Protein AF-A0AAW1SMR2-F1 (afdb_monomer_lite)

Foldseek 3Di:
DAKAWECVVQDVDPDSCPGPQCVNVPFFWKWKAAPVRQIDIHGHRYYDHVCPDDDTDMGDDPVRCVSNVDDVVVVDGPPMDMFGPVLPPPPDDLDFDKDFAAPPDFCVNVCVVNRHDPVSQCVQAPPDDRVDDDGRDIGGD

InterPro domains:
  IPR018392 LysM domain [PF01476] (99-140)
  IPR018392 LysM domain [PS51782] (97-141)
  IPR018392 LysM domain [SM00257] (98-140)
  IPR018392 LysM domain [cd00118] (99-139)
  IPR036779 LysM domain superfamily [G3DSA:3.10.350.10] (96-141)
  IPR036779 LysM domain superfamily [SSF54106] (97-140)
  IPR036908 RlpA-like domain superfamily [G3DSA:2.40.40.10] (1-83)
  IPR036908 RlpA-like domain superfamily [SSF50685] (20-81)

pLDDT: mean 80.85, std 13.03, range [41.88, 96.81]

Structure (mmCIF, N/CA/C/O backbone):
data_AF-A0AAW1SMR2-F1
#
_entry.id   AF-A0AAW1SMR2-F1
#
loop_
_atom_site.group_PDB
_atom_site.id
_atom_site.type_symbol
_atom_site.label_atom_id
_atom_site.label_alt_id
_atom_site.label_comp_id
_atom_site.label_asym_id
_atom_site.label_entity_id
_atom_site.label_seq_id
_atom_site.pdbx_PDB_ins_code
_atom_site.Cartn_x
_atom_site.Cartn_y
_atom_site.Cartn_z
_atom_site.occupancy
_atom_site.B_iso_or_equiv
_atom_site.auth_seq_id
_atom_site.auth_comp_id
_atom_site.auth_asym_id
_atom_site.auth_atom_id
_atom_site.pdbx_PDB_model_num
ATOM 1 N N . MET A 1 1 ? 9.942 11.966 -2.842 1.00 87.94 1 MET A N 1
ATOM 2 C CA . MET A 1 1 ? 10.461 11.031 -1.825 1.00 87.94 1 MET A CA 1
ATOM 3 C C . MET A 1 1 ? 10.068 9.627 -2.234 1.00 87.94 1 MET A C 1
ATOM 5 O O . MET A 1 1 ? 9.134 9.490 -3.020 1.00 87.94 1 MET A O 1
ATOM 9 N N . GLU A 1 2 ? 10.782 8.624 -1.750 1.00 91.19 2 GLU A N 1
ATOM 10 C CA . GLU A 1 2 ? 10.691 7.251 -2.252 1.00 91.19 2 GLU A CA 1
ATOM 11 C C . GLU A 1 2 ? 10.452 6.284 -1.092 1.00 91.19 2 GLU A C 1
ATOM 13 O O . GLU A 1 2 ? 10.757 6.610 0.066 1.00 91.19 2 GLU A O 1
ATOM 18 N N . ALA A 1 3 ? 9.884 5.129 -1.416 1.00 91.69 3 ALA A N 1
ATOM 19 C CA . ALA A 1 3 ? 9.652 4.039 -0.485 1.00 91.69 3 ALA A CA 1
ATOM 20 C C . ALA A 1 3 ? 9.691 2.683 -1.203 1.00 91.69 3 ALA A C 1
ATOM 22 O O . ALA A 1 3 ? 9.562 2.615 -2.433 1.00 91.69 3 ALA A O 1
ATOM 23 N N . ALA A 1 4 ? 9.822 1.623 -0.412 1.00 89.44 4 ALA A N 1
ATOM 24 C CA . ALA A 1 4 ? 9.684 0.247 -0.846 1.00 89.44 4 ALA A CA 1
ATOM 25 C C . ALA A 1 4 ? 8.493 -0.432 -0.163 1.00 89.44 4 ALA A C 1
ATOM 27 O O . ALA A 1 4 ? 8.161 -0.121 0.981 1.00 89.44 4 ALA A O 1
ATOM 28 N N . LEU A 1 5 ? 7.861 -1.368 -0.869 1.00 87.88 5 LEU A N 1
ATOM 29 C CA . LEU A 1 5 ? 6.801 -2.220 -0.318 1.00 87.88 5 LEU A CA 1
ATOM 30 C C . LEU A 1 5 ? 7.270 -3.666 -0.174 1.00 87.88 5 LEU A C 1
ATOM 32 O O . LEU A 1 5 ? 8.241 -4.070 -0.822 1.00 87.88 5 LEU A O 1
ATOM 36 N N . GLY A 1 6 ? 6.561 -4.438 0.651 1.00 82.75 6 GLY A N 1
ATOM 37 C CA . GLY A 1 6 ? 6.734 -5.887 0.750 1.00 82.75 6 GLY A CA 1
ATOM 38 C C . GLY A 1 6 ? 6.598 -6.592 -0.603 1.00 82.75 6 GLY A C 1
ATOM 39 O O . GLY A 1 6 ? 6.047 -6.052 -1.562 1.00 82.75 6 GLY A O 1
ATOM 40 N N . TYR A 1 7 ? 7.104 -7.819 -0.691 1.00 75.44 7 TYR A N 1
ATOM 41 C CA . TYR A 1 7 ? 7.024 -8.652 -1.888 1.00 75.44 7 TYR A CA 1
ATOM 42 C C . TYR A 1 7 ? 5.585 -8.836 -2.380 1.00 75.44 7 TYR A C 1
ATOM 44 O O . TYR A 1 7 ? 5.327 -8.684 -3.578 1.00 75.44 7 TYR A O 1
ATOM 52 N N . ASN A 1 8 ? 4.664 -9.124 -1.461 1.00 74.75 8 ASN A N 1
ATOM 53 C CA . ASN A 1 8 ? 3.262 -9.359 -1.792 1.00 74.75 8 ASN A CA 1
ATOM 54 C C . ASN A 1 8 ? 2.568 -8.082 -2.296 1.00 74.75 8 ASN A C 1
ATOM 56 O O . ASN A 1 8 ? 1.829 -8.130 -3.275 1.00 74.75 8 ASN A O 1
ATOM 60 N N . GLU A 1 9 ? 2.876 -6.926 -1.704 1.00 74.69 9 GLU A N 1
ATOM 61 C CA . GLU A 1 9 ? 2.283 -5.630 -2.069 1.00 74.69 9 GLU A CA 1
AT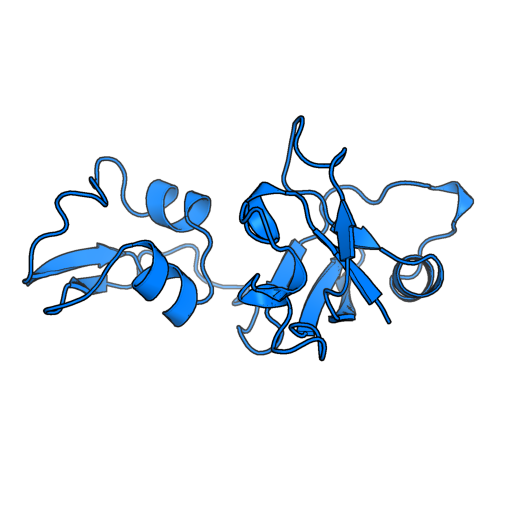OM 62 C C . GLU A 1 9 ? 2.915 -5.001 -3.323 1.00 74.69 9 GLU A C 1
ATOM 64 O O . GLU A 1 9 ? 2.243 -4.312 -4.090 1.00 74.69 9 GLU A O 1
ATOM 69 N N . PHE A 1 10 ? 4.212 -5.225 -3.549 1.00 74.75 10 PHE A N 1
ATOM 70 C CA . PHE A 1 10 ? 4.924 -4.718 -4.722 1.00 74.75 10 PHE A CA 1
ATOM 71 C C . PHE A 1 10 ? 4.564 -5.501 -5.992 1.00 74.75 10 PHE A C 1
ATOM 73 O O . PHE A 1 10 ? 4.565 -4.948 -7.089 1.00 74.75 10 PHE A O 1
ATOM 80 N N . GLY A 1 11 ? 4.246 -6.790 -5.853 1.00 72.25 11 GLY A N 1
ATOM 81 C CA . GLY A 1 11 ? 3.961 -7.706 -6.952 1.00 72.25 11 GLY A CA 1
ATOM 82 C C . GLY A 1 11 ? 5.027 -8.796 -7.054 1.00 72.25 11 GLY A C 1
ATOM 83 O O . GLY A 1 11 ? 6.191 -8.539 -7.374 1.00 72.25 11 GLY A O 1
ATOM 84 N N . GLY A 1 12 ? 4.609 -10.042 -6.824 1.00 66.62 12 GLY A N 1
ATOM 85 C CA . GLY A 1 12 ? 5.478 -11.220 -6.725 1.00 66.62 12 GLY A CA 1
ATOM 86 C C . GLY A 1 12 ? 6.017 -11.779 -8.048 1.00 66.62 12 GLY A C 1
ATOM 87 O O . GLY A 1 12 ? 6.303 -12.969 -8.152 1.00 66.62 12 GLY A O 1
ATOM 88 N N . GLY A 1 13 ? 6.123 -10.959 -9.092 1.00 68.31 13 GLY A N 1
ATOM 89 C CA . GLY A 1 13 ? 6.668 -11.390 -10.377 1.00 68.31 13 GLY A CA 1
ATOM 90 C C . GLY A 1 13 ? 8.184 -11.615 -10.326 1.00 68.31 13 GLY A C 1
ATOM 91 O O . GLY A 1 13 ? 8.909 -10.928 -9.605 1.00 68.31 13 GLY A O 1
ATOM 92 N N . ALA A 1 14 ? 8.690 -12.530 -11.160 1.00 75.19 14 ALA A N 1
ATOM 93 C CA . ALA A 1 14 ? 10.133 -12.752 -11.319 1.00 75.19 14 ALA A CA 1
ATOM 94 C C . ALA A 1 14 ? 10.872 -11.516 -11.873 1.00 75.19 14 ALA A C 1
ATOM 96 O O . ALA A 1 14 ? 12.058 -11.330 -11.610 1.00 75.19 14 ALA A O 1
ATOM 97 N N . ASN A 1 15 ? 10.170 -10.669 -12.634 1.00 75.81 15 ASN A N 1
ATOM 98 C CA . ASN A 1 15 ? 10.691 -9.403 -13.133 1.00 75.81 15 ASN A CA 1
ATOM 99 C C . ASN A 1 15 ? 10.118 -8.235 -12.309 1.00 75.81 15 ASN A C 1
ATOM 101 O O . ASN A 1 15 ? 8.974 -7.846 -12.558 1.00 75.81 15 ASN A O 1
ATOM 105 N N . PRO A 1 16 ? 10.890 -7.636 -11.384 1.00 70.38 16 PRO A N 1
ATOM 106 C CA . PRO A 1 16 ? 10.409 -6.523 -10.567 1.00 70.38 16 PRO A CA 1
ATOM 107 C C . PRO A 1 16 ? 10.035 -5.296 -11.407 1.00 70.38 16 PRO A C 1
ATOM 109 O O . PRO A 1 16 ? 9.120 -4.579 -11.040 1.00 70.38 16 PRO A O 1
ATOM 112 N N . ASN A 1 17 ? 10.643 -5.096 -12.583 1.00 73.06 17 ASN A N 1
ATOM 113 C CA . ASN A 1 17 ? 10.317 -3.966 -13.463 1.00 73.06 17 ASN A CA 1
ATOM 114 C C . ASN A 1 17 ? 8.967 -4.123 -14.186 1.00 73.06 17 ASN A C 1
ATOM 116 O O . ASN A 1 17 ? 8.449 -3.152 -14.732 1.00 73.06 17 ASN A O 1
ATOM 120 N N . ALA A 1 18 ? 8.420 -5.343 -14.231 1.00 74.81 18 ALA A N 1
ATOM 121 C CA . ALA A 1 18 ? 7.101 -5.627 -14.794 1.00 74.81 18 ALA A CA 1
ATOM 122 C C . ALA A 1 18 ? 5.986 -5.551 -13.740 1.00 74.81 18 ALA A C 1
ATOM 124 O O . ALA A 1 18 ? 4.823 -5.784 -14.069 1.00 74.81 18 ALA A O 1
ATOM 125 N N . ALA A 1 19 ? 6.328 -5.249 -12.485 1.00 71.06 19 ALA A N 1
ATOM 126 C CA . ALA A 1 19 ? 5.339 -5.065 -11.444 1.00 71.06 19 ALA A CA 1
ATOM 127 C C . ALA A 1 19 ? 4.405 -3.893 -11.811 1.00 71.06 19 ALA A C 1
ATOM 129 O O . ALA A 1 19 ? 4.898 -2.820 -12.180 1.00 71.06 19 ALA A O 1
ATOM 130 N N . PRO A 1 20 ? 3.072 -4.047 -11.689 1.00 68.81 20 PRO A N 1
ATOM 131 C CA . PRO A 1 20 ? 2.116 -2.981 -12.002 1.00 68.81 20 PRO A CA 1
ATOM 132 C C . PRO A 1 20 ? 2.426 -1.681 -11.250 1.00 68.81 20 PRO A C 1
ATOM 134 O O . PRO A 1 20 ? 2.308 -0.585 -11.799 1.00 68.81 20 PRO A O 1
ATOM 137 N N . ILE A 1 21 ? 2.922 -1.813 -10.016 1.00 71.56 21 ILE A N 1
ATOM 138 C CA . ILE A 1 21 ? 3.269 -0.698 -9.140 1.00 71.56 21 ILE A CA 1
ATOM 139 C C . ILE A 1 21 ? 4.475 0.120 -9.623 1.00 71.56 21 ILE A C 1
ATOM 141 O O . ILE A 1 21 ? 4.610 1.291 -9.261 1.00 71.56 21 ILE A O 1
ATOM 145 N N . CYS A 1 22 ? 5.339 -0.449 -10.468 1.00 68.00 22 CYS A N 1
ATOM 146 C CA . CYS A 1 22 ? 6.491 0.266 -11.004 1.00 68.00 22 CYS A CA 1
ATOM 147 C C . CYS A 1 22 ? 6.087 1.356 -11.999 1.00 68.00 22 CYS A C 1
ATOM 149 O O . CYS A 1 22 ? 6.881 2.270 -12.209 1.00 68.00 22 CYS A O 1
ATOM 151 N N . ASN A 1 23 ? 4.890 1.289 -12.607 1.00 66.25 23 ASN A N 1
ATOM 152 C CA . ASN A 1 23 ? 4.400 2.271 -13.586 1.00 66.25 23 ASN A CA 1
ATOM 153 C C . ASN A 1 23 ? 5.474 2.626 -14.641 1.00 66.25 23 ASN A C 1
ATOM 155 O O . ASN A 1 23 ? 5.895 3.776 -14.774 1.00 66.25 23 ASN A O 1
ATOM 159 N N . GLY A 1 24 ? 6.037 1.606 -15.300 1.00 57.38 24 GLY A N 1
ATOM 160 C CA . GLY A 1 24 ? 7.124 1.789 -16.271 1.00 57.38 24 GLY A CA 1
ATOM 161 C C . GLY A 1 24 ? 8.421 2.374 -15.687 1.00 57.38 24 GLY A C 1
ATOM 162 O O . GLY A 1 24 ? 9.190 2.993 -16.415 1.00 57.38 24 GLY A O 1
ATOM 163 N N . GLY A 1 25 ? 8.651 2.222 -14.379 1.00 57.91 25 GLY A N 1
ATOM 164 C CA . GLY A 1 25 ? 9.791 2.782 -13.644 1.00 57.91 25 GLY A CA 1
ATOM 165 C C . GLY A 1 25 ? 9.556 4.188 -13.077 1.00 57.91 25 GLY A C 1
ATOM 166 O O . GLY A 1 25 ? 10.415 4.708 -12.371 1.00 57.91 25 GLY A O 1
ATOM 167 N N . ALA A 1 26 ? 8.402 4.813 -13.343 1.00 59.75 26 ALA A N 1
ATOM 168 C CA . ALA A 1 26 ? 8.054 6.118 -12.775 1.00 59.75 26 ALA A CA 1
ATOM 169 C C . ALA A 1 26 ? 7.652 6.043 -11.290 1.00 59.75 26 ALA A C 1
ATOM 171 O O . ALA A 1 26 ? 7.683 7.068 -10.596 1.00 59.75 26 ALA A O 1
ATOM 172 N N . GLY A 1 27 ? 7.286 4.841 -10.832 1.00 71.19 27 GLY A N 1
ATOM 173 C CA . GLY A 1 27 ? 6.773 4.546 -9.503 1.00 71.19 27 GLY A CA 1
ATOM 174 C C . GLY A 1 27 ? 5.332 4.998 -9.313 1.00 71.19 27 GLY A C 1
ATOM 175 O O . GLY A 1 27 ? 4.937 6.094 -9.721 1.00 71.19 27 GLY A O 1
ATOM 176 N N . THR A 1 28 ? 4.530 4.158 -8.666 1.00 80.56 28 THR A N 1
ATOM 177 C CA . THR A 1 28 ? 3.166 4.532 -8.282 1.00 80.56 28 THR A CA 1
ATOM 178 C C . THR A 1 28 ? 3.231 5.475 -7.082 1.00 80.56 28 THR A C 1
ATOM 180 O O . THR A 1 28 ? 3.925 5.169 -6.105 1.00 80.56 28 THR A O 1
ATOM 183 N N . PRO A 1 29 ? 2.569 6.644 -7.132 1.00 86.56 29 PRO A N 1
ATOM 184 C CA . PRO A 1 29 ? 2.542 7.548 -5.997 1.00 86.56 29 PRO A CA 1
ATOM 185 C C . PRO A 1 29 ? 1.657 6.953 -4.898 1.00 86.56 29 PRO A C 1
ATOM 187 O O . PRO A 1 29 ? 0.575 6.452 -5.182 1.00 86.56 29 PRO A O 1
ATOM 190 N N . TYR A 1 30 ? 2.110 7.011 -3.650 1.00 89.50 30 TYR A N 1
ATOM 191 C CA . TYR A 1 30 ? 1.421 6.531 -2.455 1.00 89.50 30 TYR A CA 1
ATOM 192 C C . TYR A 1 30 ? 1.313 7.663 -1.432 1.00 89.50 30 TYR A C 1
ATOM 194 O O . TYR A 1 30 ? 2.281 8.391 -1.213 1.00 89.50 30 TYR A O 1
ATOM 202 N N . SER A 1 31 ? 0.149 7.815 -0.802 1.00 90.44 31 SER A N 1
ATOM 203 C CA . SER A 1 31 ? -0.026 8.656 0.382 1.00 90.44 31 SER A CA 1
ATOM 204 C C . SER A 1 31 ? 0.326 7.845 1.621 1.00 90.44 31 SER A C 1
ATOM 206 O 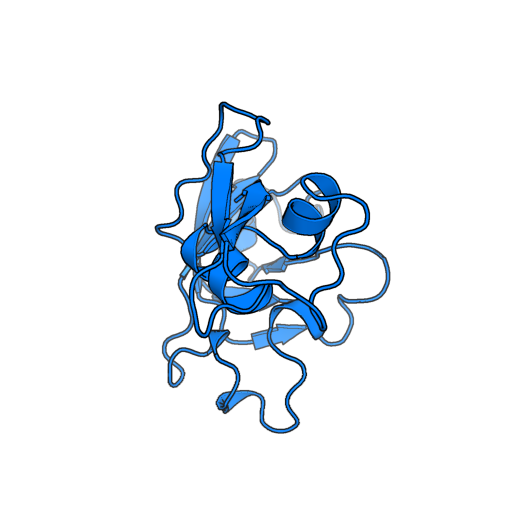O . SER A 1 31 ? -0.116 6.709 1.747 1.00 90.44 31 SER A O 1
ATOM 208 N N . VAL A 1 32 ? 1.095 8.426 2.535 1.00 92.44 32 VAL A N 1
ATOM 209 C CA . VAL A 1 32 ? 1.538 7.801 3.786 1.00 92.44 32 VAL A CA 1
ATOM 210 C C . VAL A 1 32 ? 1.172 8.738 4.923 1.00 92.44 32 VAL A C 1
ATOM 212 O O . VAL A 1 32 ? 1.685 9.852 4.977 1.00 92.44 32 VAL A O 1
ATOM 215 N N . THR A 1 33 ? 0.292 8.297 5.818 1.00 90.94 33 THR A N 1
ATOM 216 C CA . THR A 1 33 ? -0.191 9.067 6.969 1.00 90.94 33 THR A CA 1
ATOM 217 C C . THR A 1 33 ? 0.301 8.420 8.254 1.00 90.94 33 THR A C 1
ATOM 219 O O . THR A 1 33 ? -0.001 7.260 8.529 1.00 90.94 33 THR A O 1
ATOM 222 N N . ALA A 1 34 ? 1.055 9.175 9.046 1.00 91.38 34 ALA A N 1
ATOM 223 C CA . ALA A 1 34 ? 1.532 8.729 10.345 1.00 91.38 34 ALA A CA 1
ATOM 224 C C . ALA A 1 34 ? 0.507 9.008 11.466 1.00 91.38 34 ALA A C 1
ATOM 226 O O . ALA A 1 34 ? -0.357 9.877 11.311 1.00 91.38 34 ALA A O 1
ATOM 227 N N . PRO A 1 35 ? 0.624 8.340 12.632 1.00 89.38 35 PRO A N 1
ATOM 228 C CA . PRO A 1 35 ? -0.274 8.546 13.776 1.00 89.38 35 PRO A CA 1
ATOM 229 C C . PRO A 1 35 ? -0.335 9.984 14.302 1.00 89.38 35 PRO A C 1
ATOM 231 O O . PRO A 1 35 ? -1.317 10.379 14.920 1.00 89.38 35 PRO A O 1
ATOM 234 N N . ASN A 1 36 ? 0.706 10.784 14.059 1.00 86.56 36 ASN A N 1
ATOM 235 C CA . ASN A 1 36 ? 0.723 12.208 14.395 1.00 86.56 36 ASN A CA 1
ATOM 236 C C . ASN A 1 36 ? -0.143 13.075 13.450 1.00 86.56 36 ASN A C 1
ATOM 238 O O . ASN A 1 36 ? -0.134 14.299 13.566 1.00 86.56 36 ASN A O 1
ATOM 242 N N . GLY A 1 37 ? -0.856 12.458 12.501 1.00 86.25 37 GLY A N 1
ATOM 243 C CA . GLY A 1 37 ? -1.716 13.116 11.519 1.00 86.25 37 GLY A CA 1
ATOM 244 C C . GLY A 1 37 ? -0.969 13.713 10.326 1.00 86.25 37 GLY A C 1
ATOM 245 O O . GLY A 1 37 ? -1.604 14.248 9.417 1.00 86.25 37 GLY A O 1
ATOM 246 N N . LYS A 1 38 ? 0.368 13.636 10.290 1.00 89.88 38 LYS A N 1
ATOM 247 C CA . LYS A 1 38 ? 1.151 14.136 9.160 1.00 89.88 38 LYS A CA 1
ATOM 248 C C . LYS A 1 38 ? 1.083 13.147 8.007 1.00 89.88 38 LYS A C 1
ATOM 250 O O . LYS A 1 38 ? 1.249 11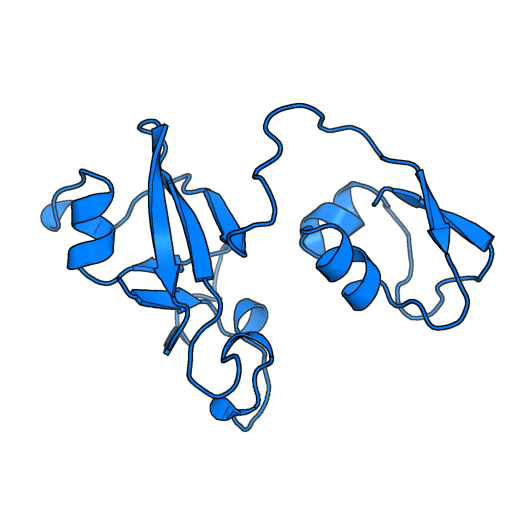.944 8.201 1.00 89.88 38 LYS A O 1
ATOM 255 N N . SER A 1 39 ? 0.866 13.674 6.808 1.00 92.94 39 SER A N 1
ATOM 256 C CA . SER A 1 39 ? 0.764 12.878 5.593 1.00 92.94 39 SER A CA 1
ATOM 257 C C . SER A 1 39 ? 1.756 13.366 4.542 1.00 92.94 39 SER A C 1
ATOM 259 O O . SER A 1 39 ? 1.995 14.570 4.414 1.00 92.94 39 SER A O 1
ATOM 261 N N . ILE A 1 40 ? 2.363 12.432 3.815 1.00 93.31 40 ILE A N 1
ATOM 262 C CA . ILE A 1 40 ? 3.291 12.702 2.714 1.00 93.31 40 I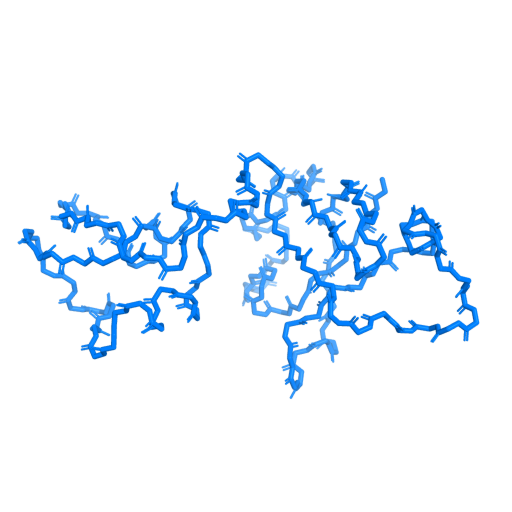LE A CA 1
ATOM 263 C C . ILE A 1 40 ? 2.942 11.849 1.499 1.00 93.31 40 ILE A C 1
ATOM 265 O O . ILE A 1 40 ? 2.317 10.801 1.626 1.00 93.31 40 ILE A O 1
ATOM 269 N N . THR A 1 41 ? 3.415 12.262 0.325 1.00 92.44 41 THR A N 1
ATOM 270 C CA . THR A 1 41 ? 3.378 11.428 -0.879 1.00 92.44 41 THR A CA 1
ATOM 271 C C . THR A 1 41 ? 4.771 10.884 -1.188 1.00 92.44 41 THR A C 1
ATOM 273 O O . THR A 1 41 ? 5.743 11.642 -1.283 1.00 92.44 41 THR A O 1
ATOM 276 N N . VAL A 1 42 ? 4.867 9.570 -1.373 1.00 92.00 42 VAL A N 1
ATOM 277 C CA . VAL A 1 42 ? 6.079 8.856 -1.799 1.00 92.00 42 VAL A CA 1
ATOM 278 C C . VAL A 1 42 ? 5.837 8.160 -3.131 1.00 92.00 42 VAL A C 1
ATOM 280 O O . VAL A 1 42 ? 4.697 7.926 -3.508 1.00 92.00 42 VAL A O 1
ATOM 283 N N . LYS A 1 43 ? 6.899 7.840 -3.863 1.00 89.75 43 LYS A N 1
ATOM 284 C CA . LYS A 1 43 ? 6.829 6.947 -5.022 1.00 89.75 43 LYS A CA 1
ATOM 285 C C . LYS A 1 43 ? 7.352 5.579 -4.621 1.00 89.75 43 LYS A C 1
ATOM 287 O O . LYS A 1 43 ? 8.423 5.506 -4.019 1.00 89.75 43 LYS A O 1
ATOM 292 N N . ILE A 1 44 ? 6.620 4.529 -4.970 1.00 89.00 44 ILE A N 1
ATOM 293 C CA . ILE A 1 44 ? 7.099 3.161 -4.782 1.00 89.00 44 ILE A CA 1
ATOM 294 C C . ILE A 1 44 ? 8.031 2.822 -5.938 1.00 89.00 44 ILE A C 1
ATOM 296 O O . ILE A 1 44 ? 7.593 2.739 -7.086 1.00 89.00 44 ILE A O 1
ATOM 300 N N . LEU A 1 45 ? 9.321 2.698 -5.636 1.00 84.38 45 LEU A N 1
ATOM 301 C CA . LEU A 1 45 ? 10.376 2.468 -6.630 1.00 84.38 45 LEU A CA 1
ATOM 302 C C . LEU A 1 45 ? 11.230 1.238 -6.326 1.00 84.38 45 LEU A C 1
ATOM 304 O O . LEU A 1 45 ? 12.007 0.828 -7.183 1.00 84.38 45 LEU A O 1
ATOM 308 N N . ASP A 1 46 ? 11.075 0.649 -5.143 1.00 82.88 46 ASP A N 1
ATOM 309 C CA . ASP A 1 46 ? 11.863 -0.499 -4.714 1.00 82.88 46 ASP A CA 1
ATOM 310 C C . ASP A 1 46 ? 10.987 -1.531 -3.989 1.00 82.88 46 ASP A C 1
ATOM 312 O O . ASP A 1 46 ? 9.857 -1.245 -3.579 1.00 82.88 46 ASP A O 1
ATOM 316 N N . LYS A 1 47 ? 11.505 -2.751 -3.853 1.00 84.56 47 LYS A N 1
ATOM 317 C CA . LYS A 1 47 ? 10.848 -3.871 -3.184 1.00 84.56 47 LYS A CA 1
ATOM 318 C C . LYS A 1 47 ? 11.649 -4.277 -1.955 1.00 84.56 47 LYS A C 1
ATOM 320 O O . LYS A 1 47 ? 12.798 -4.700 -2.063 1.00 84.56 47 LYS A O 1
ATOM 325 N N . CYS A 1 48 ? 11.010 -4.272 -0.795 1.00 83.44 48 CYS A N 1
ATOM 326 C CA . CYS A 1 48 ? 11.597 -4.781 0.430 1.00 83.44 48 CYS A CA 1
ATOM 327 C C . CYS A 1 48 ? 11.282 -6.273 0.606 1.00 83.44 48 CYS A C 1
ATOM 329 O O . CYS A 1 48 ? 10.208 -6.661 1.060 1.00 83.44 48 CYS A O 1
ATOM 331 N N . GLN A 1 49 ? 12.251 -7.135 0.294 1.00 78.62 49 GLN A N 1
ATOM 332 C CA . GLN A 1 49 ? 12.091 -8.591 0.423 1.00 78.62 49 GLN A CA 1
ATOM 333 C C . GLN A 1 49 ? 11.930 -9.065 1.880 1.00 78.62 49 GLN A C 1
ATOM 335 O O . GLN A 1 49 ? 11.308 -10.093 2.126 1.00 78.62 49 GLN A O 1
ATOM 340 N N . ALA A 1 50 ? 12.500 -8.343 2.847 1.00 78.31 50 ALA A N 1
ATOM 341 C CA . ALA A 1 50 ? 12.466 -8.727 4.260 1.00 78.31 50 ALA A CA 1
ATOM 342 C C . ALA A 1 50 ? 11.185 -8.280 4.992 1.00 78.31 50 ALA A C 1
ATOM 344 O O . ALA A 1 50 ? 10.961 -8.689 6.131 1.00 78.31 50 ALA A O 1
ATOM 345 N N . CYS A 1 51 ? 10.356 -7.455 4.350 1.00 75.81 51 CYS A N 1
ATOM 346 C CA . CYS A 1 51 ? 9.232 -6.767 4.978 1.00 75.81 51 CYS A CA 1
ATOM 347 C C . CYS A 1 51 ? 7.944 -7.611 5.080 1.00 75.81 51 CYS A C 1
ATOM 349 O O . CYS A 1 51 ? 6.955 -7.129 5.611 1.00 75.81 51 CYS A O 1
ATOM 351 N N . ASP A 1 52 ? 7.953 -8.862 4.610 1.00 66.38 52 ASP A N 1
ATOM 352 C CA . ASP A 1 52 ? 6.744 -9.687 4.436 1.00 66.38 52 ASP A CA 1
ATOM 353 C C . ASP A 1 52 ? 6.412 -10.638 5.604 1.00 66.38 52 ASP A C 1
ATOM 355 O O . ASP A 1 52 ? 5.523 -11.475 5.492 1.00 66.38 52 ASP A O 1
ATOM 359 N N . ASN A 1 53 ? 7.147 -10.574 6.719 1.00 62.34 53 ASN A N 1
ATOM 360 C CA . ASN A 1 53 ? 7.103 -11.658 7.708 1.00 62.34 53 ASN A CA 1
ATOM 361 C C . ASN A 1 53 ? 5.957 -11.576 8.737 1.00 62.34 53 ASN A C 1
ATOM 363 O O . ASN A 1 53 ? 5.598 -12.622 9.265 1.00 62.34 53 ASN A O 1
ATOM 367 N N . ASP A 1 54 ? 5.341 -10.413 9.005 1.00 56.03 54 ASP A N 1
ATOM 368 C CA . ASP A 1 54 ? 4.358 -10.310 10.110 1.00 56.03 54 ASP A CA 1
ATOM 369 C C . ASP A 1 54 ? 3.247 -9.238 9.953 1.00 56.03 54 ASP A C 1
ATOM 371 O O . ASP A 1 54 ? 2.251 -9.293 10.677 1.00 56.03 54 ASP A O 1
ATOM 375 N N . ALA A 1 55 ? 3.372 -8.261 9.040 1.00 65.56 55 ALA A N 1
ATOM 376 C CA . ALA A 1 55 ? 2.388 -7.184 8.836 1.00 65.56 55 ALA A CA 1
ATOM 377 C C . ALA A 1 55 ? 2.661 -6.395 7.537 1.00 65.56 55 ALA A C 1
ATOM 379 O O . ALA A 1 55 ? 3.808 -6.383 7.088 1.00 65.56 55 ALA A O 1
ATOM 380 N N . PRO A 1 56 ? 1.664 -5.681 6.967 1.00 73.69 56 PRO A N 1
ATOM 381 C CA . PRO A 1 56 ? 1.910 -4.696 5.911 1.00 73.69 56 PRO A CA 1
ATOM 382 C C . PRO A 1 56 ? 2.944 -3.664 6.388 1.00 73.69 56 PRO A C 1
ATOM 384 O O . PRO A 1 56 ? 2.763 -3.022 7.429 1.00 73.69 56 PRO A O 1
ATOM 387 N N . HIS A 1 57 ? 4.049 -3.536 5.651 1.00 84.12 57 HIS A N 1
ATOM 388 C CA . HIS A 1 57 ? 5.187 -2.701 6.025 1.00 84.12 57 HIS A CA 1
ATOM 389 C C . HIS A 1 57 ? 5.699 -1.897 4.828 1.00 84.12 57 HIS A C 1
ATOM 391 O O . HIS A 1 57 ? 6.101 -2.446 3.800 1.00 84.12 57 HIS A O 1
ATOM 397 N N . ILE A 1 58 ? 5.762 -0.578 5.010 1.00 89.75 58 ILE A N 1
ATOM 398 C CA . ILE A 1 58 ? 6.343 0.361 4.053 1.00 89.75 58 ILE A CA 1
ATOM 399 C C . ILE A 1 58 ? 7.728 0.805 4.528 1.00 89.75 58 ILE A C 1
ATOM 401 O O . ILE A 1 58 ? 7.876 1.379 5.606 1.00 89.75 58 ILE A O 1
ATOM 405 N N . ASP A 1 59 ? 8.747 0.559 3.709 1.00 92.06 59 ASP A N 1
ATOM 406 C CA . ASP A 1 59 ? 10.121 0.969 3.991 1.00 92.06 59 ASP A CA 1
ATOM 407 C C . ASP A 1 59 ? 10.376 2.352 3.385 1.00 92.06 59 ASP A C 1
ATOM 409 O O . ASP A 1 59 ? 10.462 2.533 2.168 1.00 92.06 59 ASP A O 1
ATOM 413 N N . LEU A 1 60 ? 10.396 3.370 4.239 1.00 94.31 60 LEU A N 1
ATOM 414 C CA . LEU A 1 60 ? 10.529 4.762 3.833 1.00 94.31 60 LEU A CA 1
ATOM 415 C C . LEU A 1 60 ? 12.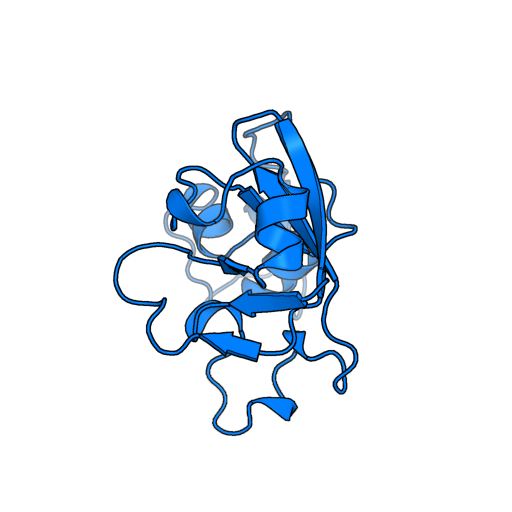006 5.142 3.728 1.00 94.31 60 LEU A C 1
ATOM 417 O O . LEU A 1 60 ? 12.791 4.898 4.641 1.00 94.31 60 LEU A O 1
ATOM 421 N N . THR A 1 61 ? 12.373 5.881 2.680 1.00 95.06 61 THR A N 1
ATOM 422 C CA . THR A 1 61 ? 13.680 6.560 2.671 1.00 95.06 61 THR A CA 1
ATOM 423 C C . THR A 1 61 ? 13.828 7.489 3.881 1.00 95.06 61 THR A C 1
ATOM 425 O O . THR A 1 61 ? 12.846 8.063 4.353 1.00 95.06 61 THR A O 1
ATOM 428 N N . ALA A 1 62 ? 15.061 7.724 4.348 1.00 95.31 62 ALA A N 1
ATOM 429 C CA . ALA A 1 62 ? 15.322 8.607 5.495 1.00 95.31 62 ALA A CA 1
ATOM 430 C C . ALA A 1 62 ? 14.645 9.987 5.354 1.00 95.31 62 ALA A C 1
ATOM 432 O O . ALA A 1 62 ? 14.045 10.494 6.300 1.00 95.31 62 ALA A O 1
ATOM 433 N N . GLY A 1 63 ? 14.662 10.556 4.142 1.00 95.19 63 GLY A N 1
ATOM 434 C CA . GLY A 1 63 ? 13.972 11.811 3.844 1.00 95.19 63 GLY A CA 1
ATOM 435 C C . GLY A 1 63 ? 12.446 11.717 3.974 1.00 95.19 63 GLY A C 1
ATOM 436 O O . GLY A 1 63 ? 11.833 12.635 4.511 1.00 95.19 63 GLY A O 1
ATOM 437 N N . ALA A 1 64 ? 11.829 10.613 3.538 1.00 95.56 64 ALA A N 1
ATOM 438 C CA . ALA A 1 64 ? 10.396 10.364 3.728 1.00 95.56 64 ALA A CA 1
ATOM 439 C C . ALA A 1 64 ? 10.038 10.194 5.211 1.00 95.56 64 ALA A C 1
ATOM 441 O O . ALA A 1 64 ? 9.084 10.803 5.695 1.00 95.56 64 ALA A O 1
ATOM 442 N N . PHE A 1 65 ? 10.841 9.431 5.951 1.00 96.81 65 PHE A N 1
ATOM 443 C CA . PHE A 1 65 ? 10.655 9.212 7.383 1.00 96.81 65 PHE A CA 1
ATOM 444 C C . PHE A 1 65 ? 10.706 10.531 8.171 1.00 96.81 65 PHE A C 1
ATOM 446 O O . PHE A 1 65 ? 9.792 10.860 8.930 1.00 96.81 65 PHE A O 1
ATOM 453 N N . GLN A 1 66 ? 11.725 11.356 7.919 1.00 96.12 66 GLN A N 1
ATOM 454 C CA . GLN A 1 66 ? 11.853 12.677 8.538 1.00 96.12 66 GLN A CA 1
ATOM 455 C C . GLN A 1 66 ? 10.755 13.643 8.085 1.00 96.12 66 GLN A C 1
ATOM 457 O O . GLN A 1 66 ? 10.276 14.462 8.873 1.00 96.12 66 GLN A O 1
ATOM 462 N N . ALA A 1 67 ? 10.296 13.539 6.835 1.00 95.94 67 ALA A N 1
ATOM 463 C CA . ALA A 1 67 ? 9.181 14.338 6.346 1.00 95.94 67 ALA A CA 1
ATOM 464 C C . ALA A 1 67 ? 7.864 14.016 7.068 1.00 95.94 67 ALA A C 1
ATOM 466 O O . ALA A 1 67 ? 7.033 14.914 7.180 1.00 95.94 67 ALA A O 1
ATOM 467 N N . LEU A 1 68 ? 7.697 12.826 7.658 1.00 95.31 68 LEU A N 1
ATOM 468 C CA . LEU A 1 68 ? 6.594 12.513 8.581 1.00 95.31 68 LEU A CA 1
ATOM 469 C C . LEU A 1 68 ? 6.765 13.127 9.983 1.00 95.31 68 LEU A C 1
ATOM 471 O O . LEU A 1 68 ? 5.840 13.082 10.790 1.00 95.31 68 LEU A O 1
ATOM 475 N N . GLY A 1 69 ? 7.888 13.796 10.255 1.00 95.69 69 GLY A N 1
ATOM 476 C CA . GLY A 1 69 ? 8.148 14.495 11.516 1.00 95.69 69 GLY A CA 1
ATOM 477 C C . GLY A 1 69 ? 8.732 13.610 12.616 1.00 95.69 69 GLY A C 1
ATOM 478 O O . GLY A 1 69 ? 8.635 13.978 13.782 1.00 95.69 69 GLY A O 1
ATOM 479 N N . TYR A 1 70 ? 9.314 12.468 12.251 1.00 95.88 70 TYR A N 1
ATOM 480 C CA . TYR A 1 70 ? 9.964 11.537 13.172 1.00 95.88 70 TYR A CA 1
ATOM 481 C C . TYR A 1 70 ? 11.487 11.628 13.035 1.00 95.88 70 TYR A C 1
ATOM 483 O O . TYR A 1 70 ? 12.009 11.886 11.948 1.00 95.88 70 TYR A O 1
ATOM 491 N N . ASP A 1 71 ? 12.204 11.419 14.139 1.00 95.69 71 ASP A N 1
ATOM 492 C CA . ASP A 1 71 ? 13.667 11.370 14.126 1.00 95.69 71 ASP A CA 1
ATOM 493 C C . ASP A 1 71 ? 14.160 9.981 13.702 1.00 95.69 71 ASP A C 1
ATOM 495 O O . ASP A 1 71 ? 13.574 8.968 14.083 1.00 95.69 71 ASP A O 1
ATOM 499 N N . LEU A 1 72 ? 15.262 9.919 12.949 1.00 94.00 72 LEU A N 1
ATOM 500 C CA . LEU A 1 72 ? 15.800 8.651 12.440 1.00 94.00 72 LEU A CA 1
ATOM 501 C C . LEU A 1 72 ? 16.197 7.674 13.560 1.00 94.00 72 LEU A C 1
ATOM 503 O O . LEU A 1 72 ? 16.219 6.468 13.326 1.00 94.00 72 LEU A O 1
ATOM 507 N N . SER A 1 73 ? 16.455 8.158 14.780 1.00 95.38 73 SER A N 1
ATOM 508 C CA . SER A 1 73 ? 16.720 7.302 15.943 1.00 95.38 73 SER A CA 1
ATOM 509 C C . SER A 1 73 ? 15.516 6.473 16.398 1.00 95.38 73 SER A C 1
ATOM 511 O O . SER A 1 73 ? 15.710 5.471 17.083 1.00 95.38 73 SER A O 1
ATOM 513 N N . GLN A 1 74 ? 14.286 6.830 16.005 1.00 94.69 74 GLN A N 1
ATOM 514 C CA . GLN A 1 74 ? 13.111 6.005 16.303 1.00 94.69 74 GLN A CA 1
ATOM 515 C C . GLN A 1 74 ? 13.091 4.702 15.502 1.00 94.69 74 GLN A C 1
ATOM 517 O O . GLN A 1 74 ? 12.537 3.714 15.981 1.00 94.69 74 GLN A O 1
ATOM 522 N N . GLY A 1 75 ? 13.670 4.695 14.297 1.00 92.31 75 GLY A N 1
ATOM 523 C CA . GLY A 1 75 ? 13.772 3.532 13.412 1.00 92.31 75 GLY A CA 1
ATOM 524 C C . GLY A 1 75 ? 12.451 3.066 12.787 1.00 92.31 75 GLY A C 1
ATOM 525 O O . GLY A 1 75 ? 12.399 2.850 11.583 1.00 92.31 75 GLY A O 1
ATOM 526 N N . VAL A 1 76 ? 11.378 2.934 13.574 1.00 91.56 76 VAL A N 1
ATOM 527 C CA . VAL A 1 76 ? 10.079 2.392 13.144 1.00 91.56 76 VAL A CA 1
ATOM 528 C C . VAL A 1 76 ? 8.934 3.285 13.622 1.00 91.56 76 VAL A C 1
ATOM 530 O O . VAL A 1 76 ? 8.900 3.713 14.777 1.00 91.56 76 VAL A O 1
ATOM 533 N N . ILE A 1 77 ? 7.958 3.527 12.742 1.00 91.81 77 ILE A N 1
ATOM 534 C CA . ILE A 1 77 ? 6.698 4.206 13.072 1.00 91.81 77 ILE A CA 1
ATOM 535 C C . ILE A 1 77 ? 5.582 3.162 13.035 1.00 91.81 77 ILE A C 1
ATOM 537 O O . ILE A 1 77 ? 5.250 2.636 11.978 1.00 91.81 77 ILE A O 1
ATOM 541 N N . GLN A 1 78 ? 4.991 2.867 14.190 1.00 90.50 78 GLN A N 1
ATOM 542 C CA . GLN A 1 78 ? 3.846 1.959 14.284 1.00 90.50 78 GLN A CA 1
ATOM 543 C C . GLN A 1 78 ? 2.545 2.681 13.916 1.00 90.50 78 GLN A C 1
ATOM 545 O O . GLN A 1 78 ? 2.385 3.853 14.250 1.00 90.50 78 GLN A O 1
ATOM 550 N N . GLY A 1 79 ? 1.602 1.989 13.269 1.00 85.06 79 GLY A N 1
ATOM 551 C CA . GLY A 1 79 ? 0.273 2.537 12.952 1.00 85.06 79 GLY A CA 1
ATOM 552 C C . GLY A 1 79 ? 0.242 3.529 11.784 1.00 85.06 79 GLY A C 1
ATOM 553 O O . GLY A 1 79 ? -0.646 4.378 11.722 1.00 85.06 79 GLY A O 1
ATOM 554 N N . VAL A 1 80 ? 1.215 3.455 10.875 1.00 89.06 80 VAL A N 1
ATOM 555 C CA . VAL A 1 80 ? 1.169 4.193 9.608 1.00 89.06 80 VAL A CA 1
ATOM 556 C C . VAL A 1 80 ? 0.089 3.597 8.709 1.00 89.06 80 VAL A C 1
ATOM 558 O O . VAL A 1 80 ? -0.022 2.381 8.583 1.00 89.06 80 VAL A O 1
ATOM 561 N N . VAL A 1 81 ? -0.677 4.462 8.049 1.00 86.62 81 VAL A N 1
ATOM 562 C CA . VAL A 1 81 ? -1.635 4.080 7.006 1.00 86.62 81 VAL A CA 1
ATOM 563 C C . VAL A 1 81 ? -1.094 4.560 5.668 1.00 86.62 81 VAL A C 1
ATOM 565 O O . VAL A 1 81 ? -0.765 5.741 5.531 1.00 86.62 81 VAL A O 1
ATOM 568 N N . TYR A 1 82 ? -1.004 3.678 4.676 1.00 88.62 82 TYR A N 1
ATOM 569 C CA . TYR A 1 82 ? -0.512 4.031 3.349 1.00 88.62 82 TYR A CA 1
ATOM 570 C C . TYR A 1 82 ? -1.318 3.372 2.226 1.00 88.62 82 TYR A C 1
ATOM 572 O O . TYR A 1 82 ? -1.950 2.342 2.428 1.00 88.62 82 TYR A O 1
ATOM 580 N N . GLY A 1 83 ? -1.306 3.983 1.041 1.00 85.56 83 GLY A N 1
ATOM 581 C CA . GLY A 1 83 ? -2.006 3.479 -0.146 1.00 85.56 83 GLY A CA 1
ATOM 582 C C . GLY A 1 83 ? -1.810 4.385 -1.367 1.00 85.56 83 GLY A C 1
ATOM 583 O O . GLY A 1 83 ? -1.216 5.456 -1.221 1.00 85.56 83 GLY A O 1
ATOM 584 N N . PRO A 1 84 ? -2.287 4.002 -2.565 1.00 83.50 84 PRO A N 1
ATOM 585 C CA . PRO A 1 84 ? -2.096 4.771 -3.795 1.00 83.50 84 PRO A CA 1
ATOM 586 C C . PRO A 1 84 ? -2.630 6.208 -3.677 1.00 83.50 84 PRO A C 1
ATOM 588 O O . PRO A 1 84 ? -3.788 6.436 -3.327 1.00 83.50 84 PRO A O 1
ATOM 591 N N . ALA A 1 85 ? -1.796 7.197 -3.990 1.00 70.31 85 ALA A N 1
ATOM 592 C CA . ALA A 1 85 ? -2.154 8.608 -3.939 1.00 70.31 85 ALA A CA 1
ATOM 593 C C . ALA A 1 85 ? -3.194 8.925 -5.023 1.00 70.31 85 ALA A C 1
ATOM 595 O O . ALA A 1 85 ? -2.947 8.717 -6.208 1.00 70.31 85 ALA A O 1
ATOM 596 N N . GLY A 1 86 ? -4.351 9.440 -4.609 1.00 57.09 86 GLY A N 1
ATOM 597 C CA . GLY A 1 86 ? -5.501 9.679 -5.491 1.00 57.09 86 GLY A CA 1
ATOM 598 C C . GLY A 1 86 ? -6.662 8.718 -5.241 1.00 57.09 86 GLY A C 1
ATOM 599 O O . GLY A 1 86 ? -7.801 9.073 -5.532 1.00 57.09 86 GLY A O 1
ATOM 600 N N . SER A 1 87 ? -6.403 7.585 -4.582 1.00 49.31 87 SER A N 1
ATOM 601 C CA . SER A 1 87 ? -7.419 6.941 -3.752 1.00 49.31 87 SER A CA 1
ATOM 602 C C . SER A 1 87 ? -7.474 7.784 -2.486 1.00 49.31 87 SER A C 1
ATOM 604 O O . SER A 1 87 ? -6.547 7.745 -1.675 1.00 49.31 87 SER A O 1
ATOM 606 N N . SER A 1 88 ? -8.463 8.671 -2.357 1.00 43.44 88 SER A N 1
ATOM 607 C CA . SER A 1 88 ? -8.663 9.383 -1.093 1.00 43.44 88 SER A CA 1
ATOM 608 C C . SER A 1 88 ? -8.635 8.347 0.030 1.00 43.44 88 SER A C 1
ATOM 610 O O . SER A 1 88 ? -9.384 7.374 -0.069 1.00 43.44 88 SER A O 1
ATOM 612 N N . PRO A 1 89 ? -7.824 8.511 1.091 1.00 44.72 89 PRO A N 1
ATOM 613 C CA . PRO A 1 89 ? -8.057 7.752 2.300 1.00 44.72 89 PRO A CA 1
ATOM 614 C C . PRO A 1 89 ? -9.394 8.277 2.809 1.00 44.72 89 PRO A C 1
ATOM 616 O O . PRO A 1 89 ? -9.460 9.335 3.436 1.00 44.72 89 PRO A O 1
ATOM 619 N N . SER A 1 90 ? -10.486 7.619 2.426 1.00 44.81 90 SER A N 1
ATOM 620 C CA . SER A 1 90 ? -11.820 7.934 2.901 1.00 44.81 90 SER A CA 1
ATOM 621 C C . SER A 1 90 ? -11.862 7.563 4.376 1.00 44.81 90 SER A C 1
ATOM 623 O O . SER A 1 90 ? -12.347 6.508 4.779 1.00 44.81 90 SER A O 1
ATOM 625 N N . GLY A 1 91 ? -11.317 8.451 5.204 1.00 48.47 91 GLY A N 1
ATOM 626 C CA . GLY A 1 91 ? -11.740 8.586 6.577 1.00 48.47 91 GLY A CA 1
ATOM 627 C C . GLY A 1 91 ? -13.234 8.876 6.543 1.00 48.47 91 GLY A C 1
ATOM 628 O O . GLY A 1 91 ? -13.644 9.969 6.164 1.00 48.47 91 GLY A O 1
ATOM 629 N N . GLY A 1 92 ? -14.034 7.872 6.897 1.00 44.53 92 GLY A N 1
ATOM 630 C CA . GLY A 1 92 ? -15.468 8.031 7.113 1.00 44.53 92 GLY A CA 1
ATOM 631 C C . GLY A 1 92 ? -16.368 7.219 6.188 1.00 44.53 92 GLY A C 1
ATOM 632 O O . GLY A 1 92 ? -17.223 7.794 5.527 1.00 44.53 92 GLY A O 1
ATOM 633 N N . SER A 1 93 ? -16.230 5.892 6.184 1.00 41.88 93 SER A N 1
ATOM 634 C CA . SER A 1 93 ? -17.331 4.961 6.495 1.00 41.88 93 SER A CA 1
ATOM 635 C C . SER A 1 93 ? -16.826 3.531 6.354 1.00 41.88 93 SER A C 1
ATOM 637 O O . SER A 1 93 ? -16.590 3.053 5.253 1.00 41.88 93 SER A O 1
ATOM 639 N N . SER A 1 94 ? -16.697 2.829 7.476 1.00 53.09 94 SER A N 1
ATOM 640 C CA . SER A 1 94 ? -16.476 1.381 7.555 1.00 53.09 94 SER A CA 1
ATOM 641 C C . SER A 1 94 ? -17.722 0.594 7.107 1.00 53.09 94 SER A C 1
ATOM 643 O O . SER A 1 94 ? -18.212 -0.269 7.831 1.00 53.09 94 SER A O 1
ATOM 645 N N . GLY A 1 95 ? -18.309 0.955 5.967 1.00 59.97 95 GLY A N 1
ATOM 646 C CA . GLY A 1 95 ? -19.590 0.441 5.506 1.00 59.97 95 GLY A CA 1
ATOM 647 C C . GLY A 1 95 ? -19.484 -0.111 4.097 1.00 59.97 95 GLY A C 1
ATOM 648 O O . GLY A 1 95 ? -19.079 0.607 3.188 1.00 59.97 95 GLY A O 1
ATOM 649 N N . CYS A 1 96 ? -19.899 -1.368 3.946 1.00 78.19 96 CYS A N 1
ATOM 650 C CA . CYS A 1 96 ? -20.144 -2.032 2.671 1.00 78.19 96 CYS A CA 1
ATOM 651 C C . CYS A 1 96 ? -20.813 -1.080 1.665 1.00 78.19 96 CYS A C 1
ATOM 653 O O . CYS A 1 96 ? -21.978 -0.713 1.843 1.00 78.19 96 CYS A O 1
ATOM 655 N N . GLN A 1 97 ? -20.081 -0.667 0.630 1.00 81.81 97 GLN A N 1
ATOM 656 C CA . GLN A 1 97 ? -20.667 -0.023 -0.540 1.00 81.81 97 GLN A CA 1
ATOM 657 C C . GLN A 1 97 ? -21.088 -1.136 -1.506 1.00 81.81 97 GLN A C 1
ATOM 659 O O . GLN A 1 97 ? -20.245 -1.933 -1.908 1.00 81.81 97 GLN A O 1
ATOM 664 N N . PRO A 1 98 ? -22.383 -1.273 -1.829 1.00 87.81 98 PRO A N 1
ATOM 665 C CA . PRO A 1 98 ? -22.837 -2.381 -2.651 1.00 87.81 98 PRO A CA 1
ATOM 666 C C . PRO A 1 98 ? -22.318 -2.232 -4.084 1.00 87.81 98 PRO A C 1
ATOM 668 O O . PRO A 1 98 ? -22.617 -1.252 -4.767 1.00 87.81 98 PRO A O 1
ATOM 671 N N . TYR A 1 99 ? -21.611 -3.250 -4.557 1.00 90.06 99 TYR A N 1
ATOM 672 C CA . TYR A 1 99 ? -21.167 -3.403 -5.935 1.00 90.06 99 TYR A CA 1
ATOM 673 C C . TYR A 1 99 ? -21.802 -4.650 -6.546 1.00 90.06 99 TYR A C 1
ATOM 675 O O . TYR A 1 99 ? -22.031 -5.647 -5.863 1.00 90.06 99 TYR A O 1
ATOM 683 N N . THR A 1 100 ? -22.136 -4.584 -7.833 1.00 94.00 100 THR A N 1
ATOM 684 C CA . THR A 1 100 ? -22.691 -5.720 -8.578 1.00 94.00 100 THR A CA 1
ATOM 685 C C . THR A 1 100 ? -21.663 -6.181 -9.587 1.00 94.00 100 THR A C 1
ATOM 687 O O . THR A 1 100 ? -21.344 -5.431 -10.508 1.00 94.00 100 THR A O 1
ATOM 690 N N . VAL A 1 101 ? -21.189 -7.412 -9.415 1.00 92.88 101 VAL A N 1
ATOM 691 C CA . VAL A 1 101 ? -20.163 -8.023 -10.263 1.00 92.88 101 VAL A CA 1
ATOM 692 C C . VAL A 1 101 ? -20.593 -8.002 -11.727 1.00 92.88 101 VAL A C 1
ATOM 694 O O . VAL A 1 101 ? -21.700 -8.421 -12.083 1.00 92.88 101 VAL A O 1
ATOM 697 N N . GLN A 1 102 ? -19.702 -7.521 -12.580 1.00 91.62 102 GLN A N 1
ATOM 698 C CA . GLN A 1 102 ? -19.859 -7.403 -14.017 1.00 91.62 102 GLN A CA 1
ATOM 699 C C . GLN A 1 102 ? -19.035 -8.468 -14.747 1.00 91.62 102 GLN A C 1
ATOM 701 O O . GLN A 1 102 ? -18.157 -9.134 -14.199 1.00 91.62 102 GLN A O 1
ATOM 706 N N . SER A 1 103 ? -19.342 -8.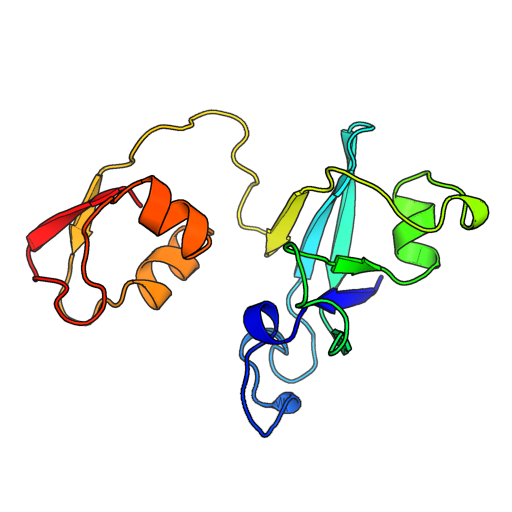658 -16.029 1.00 91.69 103 SER A N 1
ATOM 707 C CA . SER A 1 103 ? -18.591 -9.587 -16.871 1.00 91.69 103 SER A CA 1
ATOM 708 C C . SER A 1 103 ? -17.137 -9.139 -17.008 1.00 91.69 103 SER A C 1
ATOM 710 O O . SER A 1 103 ? -16.875 -8.074 -17.561 1.00 91.69 103 SER A O 1
ATOM 712 N N . GLY A 1 104 ? -16.205 -10.005 -16.609 1.00 83.75 104 GLY A N 1
ATOM 713 C CA . GLY A 1 104 ? -14.765 -9.749 -16.697 1.00 83.75 104 GLY A CA 1
ATOM 714 C C . GLY A 1 104 ? -14.146 -9.167 -15.426 1.00 83.75 104 GLY A C 1
ATOM 715 O O . GLY A 1 104 ? -12.938 -8.935 -15.415 1.00 83.75 104 GLY A O 1
ATOM 716 N N . ASP A 1 105 ? -14.935 -8.971 -14.369 1.00 88.00 105 ASP A N 1
ATOM 717 C CA . ASP A 1 105 ? -14.402 -8.591 -13.068 1.00 88.00 105 ASP A CA 1
ATOM 718 C C . ASP A 1 105 ? -13.593 -9.717 -12.425 1.00 88.00 105 ASP A C 1
ATOM 720 O O . ASP A 1 105 ? -13.870 -10.907 -12.577 1.00 88.00 105 ASP A O 1
ATOM 724 N N . THR A 1 106 ? -12.612 -9.301 -11.635 1.00 87.88 106 THR A N 1
ATOM 725 C CA . THR A 1 106 ? -11.908 -10.134 -10.662 1.00 87.88 106 THR A CA 1
ATOM 726 C C . THR A 1 106 ? -11.883 -9.384 -9.337 1.00 87.88 106 THR A C 1
ATOM 728 O O . THR A 1 106 ? -11.954 -8.152 -9.333 1.00 87.88 106 THR A O 1
ATOM 731 N N . CYS A 1 107 ? -11.731 -10.089 -8.210 1.00 83.19 107 CYS A N 1
ATOM 732 C CA . CYS A 1 107 ? -11.548 -9.424 -6.914 1.00 83.19 107 CYS A CA 1
ATOM 733 C C . CYS A 1 107 ? -10.428 -8.381 -6.976 1.00 83.19 107 CYS A C 1
ATOM 735 O O . CYS A 1 107 ? -10.625 -7.248 -6.551 1.00 83.19 107 CYS A O 1
ATOM 737 N N . TYR A 1 108 ? -9.296 -8.722 -7.600 1.00 79.56 108 TYR A N 1
ATOM 738 C CA . TYR A 1 108 ? -8.171 -7.806 -7.773 1.00 79.56 108 TYR A CA 1
ATOM 739 C C . TYR A 1 108 ? -8.544 -6.531 -8.546 1.00 79.56 108 TYR A C 1
ATOM 741 O O . TYR A 1 108 ? -8.187 -5.426 -8.129 1.00 79.56 108 TYR A O 1
ATOM 749 N N . ALA A 1 109 ? -9.271 -6.660 -9.662 1.00 79.94 109 ALA A N 1
ATOM 750 C CA . ALA A 1 109 ? -9.691 -5.515 -10.469 1.00 79.94 109 ALA A CA 1
ATOM 751 C C . ALA A 1 109 ? -10.672 -4.610 -9.707 1.00 79.94 109 ALA A C 1
ATOM 753 O O . ALA A 1 109 ? -10.518 -3.388 -9.738 1.00 79.94 109 ALA A O 1
ATOM 754 N N . ILE A 1 110 ? -11.618 -5.205 -8.974 1.00 83.75 110 ILE A N 1
ATOM 755 C CA . ILE A 1 110 ? -12.583 -4.483 -8.136 1.00 83.75 110 ILE A CA 1
ATOM 756 C C . ILE A 1 110 ? -11.859 -3.757 -6.995 1.00 83.75 110 ILE A C 1
ATOM 758 O O . ILE A 1 110 ? -12.009 -2.546 -6.852 1.00 83.75 110 ILE A O 1
ATOM 762 N N . CYS A 1 111 ? -11.002 -4.458 -6.246 1.00 77.44 111 CYS A N 1
ATOM 763 C CA . CYS A 1 111 ? -10.202 -3.879 -5.163 1.00 77.44 111 CYS A CA 1
ATOM 764 C C . CYS A 1 111 ? -9.378 -2.687 -5.661 1.00 77.44 111 CYS A C 1
ATOM 766 O O . CYS A 1 111 ? -9.412 -1.606 -5.077 1.00 77.44 111 CYS A O 1
ATOM 768 N N . THR A 1 112 ? -8.691 -2.860 -6.793 1.00 71.38 112 THR A N 1
ATOM 769 C CA . THR A 1 112 ? -7.851 -1.814 -7.387 1.00 71.38 112 THR A CA 1
ATOM 770 C C . THR A 1 112 ? -8.678 -0.606 -7.826 1.00 71.38 112 THR A C 1
ATOM 772 O O . THR A 1 112 ? -8.279 0.531 -7.576 1.00 71.38 112 THR A O 1
ATOM 775 N N . ALA A 1 113 ? -9.839 -0.827 -8.450 1.00 73.56 113 ALA A N 1
ATOM 776 C CA . ALA A 1 113 ? -10.728 0.248 -8.888 1.00 73.56 113 ALA A CA 1
ATOM 777 C C . ALA A 1 113 ? -11.336 1.033 -7.712 1.00 73.56 113 ALA A C 1
ATOM 779 O O . ALA A 1 113 ? -11.587 2.232 -7.843 1.00 73.56 113 ALA A O 1
ATOM 780 N N . HIS A 1 114 ? -11.530 0.374 -6.568 1.00 76.50 114 HIS A N 1
ATOM 781 C CA . HIS A 1 114 ? -12.108 0.955 -5.356 1.00 76.50 114 HIS A CA 1
ATOM 782 C C . HIS A 1 114 ? -11.055 1.405 -4.328 1.00 76.50 114 HIS A C 1
ATOM 784 O O . HIS A 1 114 ? -11.403 1.889 -3.252 1.00 76.50 114 HIS A O 1
ATOM 790 N N . GLY A 1 115 ? -9.760 1.296 -4.651 1.00 67.81 115 GLY A N 1
ATOM 791 C CA . GLY A 1 115 ? -8.669 1.701 -3.760 1.00 67.81 115 GLY A CA 1
ATOM 792 C C . GLY A 1 115 ? -8.584 0.875 -2.470 1.00 67.81 115 GLY A C 1
ATOM 793 O O . GLY A 1 115 ? -8.107 1.382 -1.455 1.00 67.81 115 GLY A O 1
ATOM 794 N N . GLN A 1 116 ? -9.059 -0.371 -2.505 1.00 72.50 116 GLN A N 1
ATOM 795 C CA . GLN A 1 116 ? -9.066 -1.318 -1.391 1.00 72.50 116 GLN A CA 1
ATOM 796 C C . GLN A 1 116 ? -7.961 -2.366 -1.546 1.00 72.50 116 GLN A C 1
ATOM 798 O O . GLN A 1 116 ? -7.512 -2.665 -2.653 1.00 72.50 116 GLN A O 1
ATOM 803 N N . THR A 1 117 ? -7.535 -2.954 -0.430 1.00 76.31 117 THR A N 1
ATOM 804 C CA . THR A 1 117 ? -6.696 -4.163 -0.440 1.00 76.31 117 THR A CA 1
ATOM 805 C C . THR A 1 117 ? -7.556 -5.426 -0.429 1.00 76.31 117 THR A C 1
ATOM 807 O O . THR A 1 117 ? -8.697 -5.392 0.029 1.00 76.31 117 THR A O 1
ATOM 810 N N . GLU A 1 118 ? -6.997 -6.564 -0.850 1.00 74.69 118 GLU A N 1
ATOM 811 C CA . GLU A 1 118 ? -7.694 -7.859 -0.753 1.00 74.69 118 GLU A CA 1
ATOM 812 C C . GLU A 1 118 ? -8.107 -8.168 0.692 1.00 74.69 118 GLU A C 1
ATOM 814 O O . GLU A 1 118 ? -9.246 -8.535 0.941 1.00 74.69 118 GLU A O 1
ATOM 819 N N . ALA A 1 119 ? -7.248 -7.877 1.676 1.00 70.06 119 ALA A N 1
ATOM 820 C CA . ALA A 1 119 ? -7.589 -8.052 3.088 1.00 70.06 119 ALA A CA 1
ATOM 821 C C . ALA A 1 119 ? -8.786 -7.189 3.542 1.00 70.06 119 ALA A C 1
ATOM 823 O O . ALA A 1 119 ? -9.578 -7.617 4.383 1.00 70.06 119 ALA A O 1
ATOM 824 N N . GLN A 1 120 ? -8.931 -5.971 3.008 1.00 73.00 120 GLN A N 1
ATOM 825 C CA . GLN A 1 120 ? -10.097 -5.122 3.278 1.00 73.00 120 GLN A CA 1
ATOM 826 C C . GLN A 1 120 ? -11.348 -5.661 2.581 1.00 73.00 120 GLN A C 1
ATOM 828 O O . GLN A 1 120 ? -12.419 -5.687 3.184 1.00 73.00 120 GLN A O 1
ATOM 833 N N . PHE A 1 121 ? -11.206 -6.120 1.342 1.00 80.25 121 PHE A N 1
ATOM 834 C CA . PHE A 1 121 ? -12.287 -6.717 0.572 1.00 80.25 121 PHE A CA 1
ATOM 835 C C . PHE A 1 121 ? -12.805 -8.013 1.209 1.00 80.25 121 PHE A C 1
ATOM 837 O O . PHE A 1 121 ? -14.014 -8.157 1.379 1.00 80.25 121 PHE A O 1
ATOM 844 N N . ASP A 1 122 ? -11.921 -8.905 1.655 1.00 81.81 122 ASP A N 1
ATOM 845 C CA . ASP A 1 122 ? -12.273 -10.147 2.356 1.00 81.81 122 ASP A CA 1
ATOM 846 C C . ASP A 1 122 ? -12.967 -9.867 3.691 1.00 81.81 122 ASP A C 1
ATOM 848 O O . ASP A 1 122 ? -13.945 -10.527 4.050 1.00 81.81 122 ASP A O 1
ATOM 852 N N . ALA A 1 123 ? -12.499 -8.849 4.421 1.00 78.56 123 ALA A N 1
ATOM 853 C CA . ALA A 1 123 ? -13.135 -8.413 5.660 1.00 78.56 123 ALA A CA 1
ATOM 854 C C . ALA A 1 123 ? -14.557 -7.871 5.427 1.00 78.56 123 ALA A C 1
ATOM 856 O O . ALA A 1 123 ? -15.424 -8.035 6.287 1.00 78.56 123 ALA A O 1
ATOM 857 N N . LEU A 1 124 ? -14.804 -7.237 4.276 1.00 83.25 124 LEU A N 1
ATOM 858 C CA . LEU A 1 124 ? -16.126 -6.754 3.876 1.00 83.25 124 LEU A CA 1
ATOM 859 C C . LEU A 1 124 ? -17.013 -7.865 3.285 1.00 83.25 124 LEU A C 1
ATOM 861 O O . LEU A 1 124 ? -18.236 -7.772 3.376 1.00 83.25 124 LEU A O 1
ATOM 865 N N . ASN A 1 125 ? -16.412 -8.913 2.715 1.00 86.56 125 ASN A N 1
ATOM 866 C CA . ASN A 1 125 ? -17.085 -9.983 1.976 1.00 86.56 125 ASN A CA 1
ATOM 867 C C . ASN A 1 125 ? -16.701 -11.383 2.486 1.00 86.56 125 ASN A C 1
ATOM 869 O O . ASN A 1 125 ? -16.165 -12.201 1.728 1.00 86.56 125 ASN A O 1
ATOM 873 N N . PRO A 1 126 ? -16.980 -11.709 3.759 1.00 85.00 126 PRO A N 1
ATOM 874 C CA . PRO A 1 126 ? -16.581 -12.988 4.323 1.00 85.00 126 PRO A CA 1
ATOM 875 C C . PRO A 1 126 ? -17.219 -14.155 3.560 1.00 85.00 126 PRO A C 1
ATOM 877 O O . PRO A 1 126 ? -18.442 -14.251 3.445 1.00 85.00 126 PRO A O 1
ATOM 880 N N . GLY A 1 127 ? -16.378 -15.070 3.073 1.00 84.12 127 GLY A N 1
ATOM 881 C CA . GLY A 1 127 ? -16.809 -16.269 2.350 1.00 84.12 127 GLY A CA 1
ATOM 882 C C . GLY A 1 127 ? -16.973 -16.093 0.840 1.00 84.12 127 GLY A C 1
ATOM 883 O O . GLY A 1 127 ? -17.424 -17.032 0.184 1.00 84.12 127 GLY A O 1
ATOM 884 N N . ILE A 1 128 ? -16.601 -14.939 0.276 1.00 89.19 128 ILE A N 1
ATOM 885 C CA . ILE A 1 128 ? -16.470 -14.817 -1.177 1.00 89.19 128 ILE A CA 1
ATOM 886 C C . ILE A 1 128 ? -15.260 -15.600 -1.671 1.00 89.19 128 ILE A C 1
ATOM 888 O O . ILE A 1 128 ? -14.182 -15.566 -1.086 1.00 89.19 128 ILE A O 1
ATOM 892 N N . ASN A 1 129 ? -15.476 -16.323 -2.767 1.00 87.44 129 ASN A N 1
ATOM 893 C CA . ASN A 1 129 ? -14.432 -17.015 -3.494 1.00 87.44 129 ASN A CA 1
ATOM 894 C C . ASN A 1 129 ? -14.075 -16.206 -4.743 1.00 87.44 129 ASN A C 1
ATOM 896 O O . ASN A 1 129 ? -14.878 -16.107 -5.670 1.00 87.44 129 ASN A O 1
ATOM 900 N N . CYS A 1 130 ? -12.870 -15.645 -4.771 1.00 81.88 130 CYS A N 1
ATOM 901 C CA . CYS A 1 130 ? -12.395 -14.831 -5.886 1.00 81.88 130 CYS A CA 1
ATOM 902 C C . CYS A 1 130 ? -12.167 -15.617 -7.182 1.00 81.88 130 CYS A C 1
ATOM 904 O O . CYS A 1 130 ? -12.208 -15.020 -8.257 1.00 81.88 130 CYS A O 1
ATOM 906 N N . ASP A 1 131 ? -11.997 -16.939 -7.093 1.00 84.31 131 ASP A N 1
ATOM 907 C CA . ASP A 1 131 ? -11.917 -17.828 -8.256 1.00 84.31 131 ASP A CA 1
ATOM 908 C C . ASP A 1 131 ? -13.297 -18.169 -8.848 1.00 84.31 131 ASP A C 1
ATOM 910 O O . ASP A 1 131 ? -13.375 -18.707 -9.951 1.00 84.31 131 ASP A O 1
ATOM 914 N N . ASP A 1 132 ? -14.386 -17.864 -8.133 1.00 89.31 132 ASP A N 1
ATOM 915 C CA . ASP A 1 132 ? -15.762 -18.208 -8.520 1.00 89.31 132 ASP A CA 1
ATOM 916 C C . ASP A 1 132 ? -16.713 -17.004 -8.398 1.00 89.31 132 ASP A C 1
ATOM 918 O O . ASP A 1 132 ? -17.872 -17.124 -7.995 1.00 89.31 132 ASP A O 1
ATOM 922 N N . LEU A 1 133 ? -16.213 -15.812 -8.730 1.00 89.56 133 LEU A N 1
ATOM 923 C CA . LEU A 1 133 ? -16.990 -14.579 -8.676 1.00 89.56 133 LEU A CA 1
ATOM 924 C C . LEU A 1 133 ? -18.114 -14.607 -9.731 1.00 89.56 133 LEU A C 1
ATOM 926 O O . LEU A 1 133 ? -17.856 -14.710 -10.933 1.00 89.56 133 LEU A O 1
ATOM 930 N N . GLN A 1 134 ? -19.373 -14.511 -9.297 1.00 92.12 134 GLN A N 1
ATOM 931 C CA . GLN A 1 134 ? -20.527 -14.673 -10.187 1.00 92.12 134 GLN A CA 1
ATOM 932 C C . GLN A 1 134 ? -21.009 -13.325 -10.729 1.00 92.12 134 GLN A C 1
ATOM 934 O O . GLN A 1 134 ? -21.258 -12.393 -9.969 1.00 92.12 134 GLN A O 1
ATOM 939 N N . ILE A 1 135 ? -21.238 -13.223 -12.040 1.00 91.94 135 ILE A N 1
ATOM 940 C CA . ILE A 1 135 ? -21.839 -12.022 -12.641 1.00 91.94 135 ILE A CA 1
ATOM 941 C C . ILE A 1 135 ? -23.222 -11.778 -12.019 1.00 91.94 135 ILE A C 1
ATOM 943 O O . ILE A 1 135 ? -24.060 -12.678 -11.962 1.00 91.94 135 ILE A O 1
ATOM 947 N N . GLY A 1 136 ? -23.470 -10.549 -11.566 1.00 87.69 136 GLY A N 1
ATOM 948 C CA . GLY A 1 136 ? -24.688 -10.164 -10.854 1.00 87.69 136 GLY A CA 1
ATOM 949 C C . GLY A 1 136 ? -24.643 -10.395 -9.340 1.00 87.69 136 GLY A C 1
ATOM 950 O O . GLY A 1 136 ? -25.590 -10.014 -8.651 1.00 87.69 136 GLY A O 1
ATOM 951 N N . GLN A 1 137 ? -23.568 -10.979 -8.802 1.00 92.81 137 GLN A N 1
ATOM 952 C CA . GLN A 1 137 ? -23.368 -11.115 -7.360 1.00 92.81 137 GLN A CA 1
ATOM 953 C C . GLN A 1 137 ? -23.229 -9.738 -6.709 1.00 92.81 137 GLN A C 1
ATOM 955 O O . GLN A 1 137 ? -22.493 -8.881 -7.200 1.00 92.81 137 GLN A O 1
ATOM 960 N N . GLN A 1 138 ? -23.935 -9.532 -5.597 1.00 92.44 138 GLN A N 1
ATOM 961 C CA . GLN A 1 138 ? -23.769 -8.336 -4.779 1.00 92.44 138 GLN A CA 1
ATOM 962 C C . GLN A 1 138 ? -22.655 -8.544 -3.759 1.00 92.44 138 GLN A C 1
ATOM 964 O O . GLN A 1 138 ? -22.661 -9.528 -3.019 1.00 92.44 138 GLN A O 1
ATOM 969 N N . ILE A 1 139 ? -21.730 -7.593 -3.729 1.00 91.50 139 ILE A N 1
ATOM 970 C CA . ILE A 1 139 ? -20.557 -7.569 -2.858 1.00 91.50 139 ILE A CA 1
ATOM 971 C C . ILE A 1 139 ? -20.396 -6.171 -2.258 1.00 91.50 139 ILE A C 1
ATOM 973 O O . ILE A 1 139 ? -21.104 -5.233 -2.624 1.00 91.50 139 ILE A O 1
ATOM 977 N N . CYS A 1 140 ? -19.441 -6.032 -1.358 1.00 87.31 140 CYS A N 1
ATOM 978 C CA . CYS A 1 140 ? -19.011 -4.787 -0.758 1.00 87.31 140 CYS A CA 1
ATOM 979 C C . CYS A 1 140 ? -17.698 -4.334 -1.412 1.00 87.31 140 CYS A C 1
ATOM 981 O O . CYS A 1 140 ? -16.695 -5.032 -1.273 1.00 87.31 140 CYS A O 1
ATOM 983 N N . ALA A 1 141 ? -17.699 -3.194 -2.105 1.00 81.56 141 ALA A N 1
ATOM 984 C CA . ALA A 1 141 ? -16.514 -2.603 -2.730 1.00 81.56 141 ALA A CA 1
ATOM 985 C C . ALA A 1 141 ? -16.564 -1.076 -2.691 1.00 81.56 141 ALA A C 1
ATOM 987 O O . ALA A 1 141 ? -17.557 -0.485 -3.163 1.00 81.56 141 ALA A O 1
#

Radius of gyration: 16.36 Å; chains: 1; bounding box: 41×33×33 Å

Sequence (141 aa):
MEAALGYNEFGGGANPNAAPICNGGAGTPYSVTAPNGKSITVKILDKCQACDNDAPHIDLTAGAFQALGYDLSQGVIQGVVYGPAGSSPSGGSSGCQPYTVQSGDTCYAICTAHGQTEAQFDALNPGINCDDLQIGQQICA

Secondary structure (DSSP, 8-state):
-EEEEEHHHH---S-GGG-GGGGGGT-EEEEEE-TTS-EEEEEEEEEEGGGGSSS--EEE-HHHHHHTT--GGG---TT-EEEETTS----S--S--EEE--TT--HHHHHHHTT--HHHHHHHSTT--GGGPPTT-EEE-

Organism: NCBI:txid2026836